Protein AF-A0A6S7ICN9-F1 (afdb_monomer_lite)

InterPro domains:
  IPR040676 Domain of unknown function DUF5641 [PF18701] (25-121)

Radius of gyration: 29.71 Å; chains: 1; bounding box: 72×64×60 Å

pLDDT: mean 73.59, std 19.0, range [36.88, 96.12]

Structure (mmCIF, N/CA/C/O backbone):
data_AF-A0A6S7ICN9-F1
#
_entry.id   AF-A0A6S7ICN9-F1
#
loop_
_atom_site.group_PDB
_atom_site.id
_atom_site.type_symbol
_atom_site.label_atom_id
_atom_site.label_alt_id
_atom_site.label_comp_id
_atom_site.label_asym_id
_atom_site.label_entity_id
_atom_site.label_seq_id
_atom_site.pdbx_PDB_ins_code
_atom_site.Cartn_x
_atom_site.Cartn_y
_atom_site.Cartn_z
_atom_site.occupancy
_atom_site.B_iso_or_equiv
_atom_site.auth_seq_id
_atom_site.auth_comp_id
_atom_site.auth_asym_id
_atom_site.auth_atom_id
_atom_site.pdbx_PDB_model_num
ATOM 1 N N . MET A 1 1 ? 22.795 -45.225 -35.317 1.00 40.47 1 MET A N 1
ATOM 2 C CA . MET A 1 1 ? 22.889 -44.185 -34.275 1.00 40.47 1 MET A CA 1
ATOM 3 C C . MET A 1 1 ? 24.315 -44.162 -33.769 1.00 40.47 1 MET A C 1
ATOM 5 O O . MET A 1 1 ? 24.751 -45.207 -33.303 1.00 40.47 1 MET A O 1
ATOM 9 N N . PRO A 1 2 ? 25.033 -43.039 -33.886 1.00 38.91 2 PRO A N 1
ATOM 10 C CA . PRO A 1 2 ? 26.180 -42.751 -33.045 1.00 38.91 2 PRO A CA 1
ATOM 11 C C . PRO A 1 2 ? 25.809 -41.697 -31.992 1.00 38.91 2 PRO A C 1
ATOM 13 O O . PRO A 1 2 ? 25.077 -40.744 -32.263 1.00 38.91 2 PRO A O 1
ATOM 16 N N . GLU A 1 3 ? 26.285 -41.950 -30.783 1.00 45.88 3 GLU A N 1
ATOM 17 C CA . GLU A 1 3 ? 26.115 -41.167 -29.565 1.00 45.88 3 GLU A CA 1
ATOM 18 C C . GLU A 1 3 ? 26.766 -39.782 -29.716 1.00 45.88 3 GLU A C 1
ATOM 20 O O . GLU A 1 3 ? 27.879 -39.668 -30.228 1.00 45.88 3 GLU A O 1
ATOM 25 N N . GLN A 1 4 ? 26.066 -38.725 -29.296 1.00 46.66 4 GLN A N 1
ATOM 26 C CA . GLN A 1 4 ? 26.652 -37.392 -29.170 1.00 46.66 4 GLN A CA 1
ATOM 27 C C . GLN A 1 4 ? 27.195 -37.225 -27.753 1.00 46.66 4 GLN A C 1
ATOM 29 O O . GLN A 1 4 ? 26.452 -37.252 -26.773 1.00 46.66 4 GLN A O 1
ATOM 34 N N . ASP A 1 5 ? 28.514 -37.093 -27.710 1.00 44.22 5 ASP A N 1
ATOM 35 C CA . ASP A 1 5 ? 29.377 -36.837 -26.567 1.00 44.22 5 ASP A CA 1
ATOM 36 C C . ASP A 1 5 ? 28.985 -35.511 -25.883 1.00 44.22 5 ASP A C 1
ATOM 38 O O . ASP A 1 5 ? 29.173 -34.423 -26.430 1.00 44.22 5 ASP A O 1
ATOM 42 N N . ILE A 1 6 ? 28.369 -35.599 -24.699 1.00 48.56 6 ILE A N 1
ATOM 43 C CA . ILE A 1 6 ? 28.010 -34.446 -23.861 1.00 48.56 6 ILE A CA 1
ATOM 44 C C . ILE A 1 6 ? 29.247 -34.091 -23.039 1.00 48.56 6 ILE A C 1
ATOM 46 O O . ILE A 1 6 ? 29.362 -34.446 -21.866 1.00 48.56 6 ILE A O 1
ATOM 50 N N . GLY A 1 7 ? 30.201 -33.410 -23.661 1.00 48.44 7 GLY A N 1
ATOM 51 C CA . GLY A 1 7 ? 31.421 -33.036 -22.963 1.00 48.44 7 GLY A CA 1
ATOM 52 C C . GLY A 1 7 ? 32.398 -32.255 -23.817 1.00 48.44 7 GLY A C 1
ATOM 53 O O . GLY A 1 7 ? 33.423 -32.818 -24.171 1.00 48.44 7 GLY A O 1
ATOM 54 N N . ASN A 1 8 ? 32.091 -30.984 -24.130 1.00 46.72 8 ASN A N 1
ATOM 55 C CA . ASN A 1 8 ? 33.085 -29.887 -24.215 1.00 46.72 8 ASN A CA 1
ATOM 56 C C . ASN A 1 8 ? 32.561 -28.501 -24.670 1.00 46.72 8 ASN A C 1
ATOM 58 O O . ASN A 1 8 ? 33.356 -27.665 -25.085 1.00 46.72 8 ASN A O 1
ATOM 62 N N . ASP A 1 9 ? 31.281 -28.157 -24.505 1.00 46.59 9 ASP A N 1
ATOM 63 C CA . ASP A 1 9 ? 30.784 -26.830 -24.941 1.00 46.59 9 ASP A CA 1
ATOM 64 C C . ASP A 1 9 ? 31.071 -25.660 -23.964 1.00 46.59 9 ASP A C 1
ATOM 66 O O . ASP A 1 9 ? 30.505 -24.578 -24.104 1.00 46.59 9 ASP A O 1
ATOM 70 N N . ILE A 1 10 ? 31.921 -25.837 -22.941 1.00 50.88 10 ILE A N 1
ATOM 71 C CA . ILE A 1 10 ? 32.161 -24.801 -21.905 1.00 50.88 10 ILE A CA 1
ATOM 72 C C . ILE A 1 10 ? 33.431 -23.966 -22.158 1.00 50.88 10 ILE A C 1
ATOM 74 O O . ILE A 1 10 ? 33.645 -22.953 -21.495 1.00 50.88 10 ILE A O 1
ATOM 78 N N . LEU A 1 11 ? 34.258 -24.304 -23.145 1.00 51.00 11 LEU A N 1
ATOM 79 C CA . LEU A 1 11 ? 35.453 -23.520 -23.469 1.00 51.00 11 LEU A CA 1
ATOM 80 C C . LEU A 1 11 ? 35.512 -23.248 -24.968 1.00 51.00 11 LEU A C 1
ATOM 82 O O . LEU A 1 11 ? 36.328 -23.830 -25.673 1.00 51.00 11 LEU A O 1
ATOM 86 N N . ASP A 1 12 ? 34.651 -22.347 -25.439 1.00 54.88 12 ASP A N 1
ATOM 87 C CA . ASP A 1 12 ? 34.887 -21.659 -26.704 1.00 54.88 12 ASP A CA 1
ATOM 88 C C . ASP A 1 12 ? 35.762 -20.415 -26.426 1.00 54.88 12 ASP A C 1
ATOM 90 O O . ASP A 1 12 ? 35.272 -19.430 -25.856 1.00 54.88 12 ASP A O 1
ATOM 94 N N . PRO A 1 13 ? 37.072 -20.445 -26.746 1.00 54.50 13 PRO A N 1
ATOM 95 C CA . PRO A 1 13 ? 37.981 -19.320 -26.535 1.00 54.50 13 PRO A CA 1
ATOM 96 C C . PRO A 1 13 ? 37.695 -18.130 -27.465 1.00 54.50 13 PRO A C 1
ATOM 98 O O . PRO A 1 13 ? 38.355 -17.098 -27.338 1.00 54.50 13 PRO A O 1
ATOM 101 N N . GLU A 1 14 ? 36.715 -18.239 -28.369 1.00 51.78 14 GLU A N 1
ATOM 102 C CA . GLU A 1 14 ? 36.346 -17.190 -29.318 1.00 51.78 14 GLU A CA 1
ATOM 103 C C . GLU A 1 14 ? 35.056 -16.435 -28.952 1.00 51.78 14 GLU A C 1
ATOM 105 O O . GLU A 1 14 ? 34.584 -15.615 -29.743 1.00 51.78 14 GLU A O 1
ATOM 110 N N . PHE A 1 15 ? 34.504 -16.622 -27.740 1.00 56.00 15 PHE A N 1
ATOM 111 C CA . PHE A 1 15 ? 33.355 -15.837 -27.260 1.00 56.00 15 PHE A CA 1
ATOM 112 C C . PHE A 1 15 ? 33.738 -14.374 -26.964 1.00 56.00 15 PHE A C 1
ATOM 114 O O . PHE A 1 15 ? 33.782 -13.898 -25.828 1.00 56.00 15 PHE A O 1
ATOM 121 N N . SER A 1 16 ? 34.013 -13.629 -28.029 1.00 57.94 16 SER A N 1
ATOM 122 C CA . SER A 1 16 ? 34.187 -12.188 -28.032 1.00 57.94 16 SER A CA 1
ATOM 123 C C . SER A 1 16 ? 32.807 -11.540 -28.057 1.00 57.94 16 SER A C 1
ATOM 125 O O . SER A 1 16 ? 32.179 -11.380 -29.106 1.00 57.94 16 SER A O 1
ATOM 127 N N . LEU A 1 17 ? 32.305 -11.165 -26.878 1.00 62.12 17 LEU A N 1
ATOM 128 C CA . LEU A 1 17 ? 31.152 -10.275 -26.764 1.00 62.12 17 LEU A CA 1
ATOM 129 C C . LEU A 1 17 ? 31.538 -8.898 -27.308 1.00 62.12 17 LEU A C 1
ATOM 131 O O . LEU A 1 17 ? 32.004 -8.025 -26.579 1.00 62.12 17 LEU A O 1
ATOM 135 N N . ASN A 1 18 ? 31.337 -8.700 -28.605 1.00 70.44 18 ASN A N 1
ATOM 136 C CA . ASN A 1 18 ? 31.523 -7.404 -29.227 1.00 70.44 18 ASN A CA 1
ATOM 137 C C . ASN A 1 18 ? 30.563 -6.392 -28.576 1.00 70.44 18 ASN A C 1
ATOM 139 O O . ASN A 1 18 ? 29.360 -6.641 -28.445 1.00 70.44 18 ASN A O 1
ATOM 143 N N . ASP A 1 19 ? 31.070 -5.222 -28.193 1.00 70.50 19 ASP A N 1
ATOM 144 C CA . ASP A 1 19 ? 30.307 -4.190 -27.471 1.00 70.50 19 ASP A CA 1
ATOM 145 C C . ASP A 1 19 ? 29.061 -3.724 -28.262 1.00 70.50 19 ASP A C 1
ATOM 147 O O . ASP A 1 19 ? 28.007 -3.360 -27.723 1.00 70.50 19 ASP A O 1
ATOM 151 N N . LYS A 1 20 ? 29.131 -3.844 -29.594 1.00 74.12 20 LYS A N 1
ATOM 152 C CA . LYS A 1 20 ? 28.010 -3.602 -30.512 1.00 74.12 20 LYS A CA 1
ATOM 153 C C . LYS A 1 20 ? 26.890 -4.636 -30.370 1.00 74.12 20 LYS A C 1
ATOM 155 O O . LYS A 1 20 ? 25.720 -4.258 -30.454 1.00 74.12 20 LYS A O 1
ATOM 160 N N . ASP A 1 21 ? 27.216 -5.901 -30.129 1.00 75.12 21 ASP A N 1
ATOM 161 C CA . ASP A 1 21 ? 26.239 -6.983 -29.984 1.00 75.12 21 ASP A CA 1
ATOM 162 C C . ASP A 1 21 ? 25.583 -6.960 -28.599 1.00 75.12 21 ASP A C 1
ATOM 164 O O . ASP A 1 21 ? 24.361 -7.107 -28.492 1.00 75.12 21 ASP A O 1
ATOM 168 N N . LEU A 1 22 ? 26.342 -6.606 -27.556 1.00 75.31 22 LEU A N 1
ATOM 169 C CA . LEU A 1 22 ? 25.795 -6.273 -26.235 1.00 75.31 22 LEU A CA 1
ATOM 170 C C . LEU A 1 22 ? 24.837 -5.077 -26.305 1.00 75.31 22 LEU A C 1
ATOM 172 O O . LEU A 1 22 ? 23.721 -5.126 -25.777 1.00 75.31 22 LEU A O 1
ATOM 176 N N . SER A 1 23 ? 25.227 -4.026 -27.029 1.00 82.88 23 SER A N 1
ATOM 177 C CA . SER A 1 23 ? 24.391 -2.845 -27.256 1.00 82.88 23 SER A CA 1
ATOM 178 C C . SER A 1 23 ? 23.114 -3.167 -28.039 1.00 82.88 23 SER A C 1
ATOM 180 O O . SER A 1 23 ? 22.042 -2.649 -27.712 1.00 82.88 23 SER A O 1
ATOM 182 N N . ARG A 1 24 ? 23.186 -4.039 -29.054 1.00 83.75 24 ARG A N 1
ATOM 183 C CA . ARG A 1 24 ? 22.018 -4.509 -29.820 1.00 83.75 24 ARG A CA 1
ATOM 184 C C . ARG A 1 24 ? 21.073 -5.339 -28.959 1.00 83.75 24 ARG A C 1
ATOM 186 O O . ARG A 1 24 ? 19.876 -5.053 -28.940 1.00 83.75 24 ARG A O 1
ATOM 193 N N . ARG A 1 25 ? 21.593 -6.309 -28.201 1.00 87.56 25 ARG A N 1
ATOM 194 C CA . ARG A 1 25 ? 20.791 -7.152 -27.301 1.00 87.56 25 ARG A CA 1
ATOM 195 C C . ARG A 1 25 ? 20.111 -6.326 -26.211 1.00 87.56 25 ARG A C 1
ATOM 197 O O . ARG A 1 25 ? 18.922 -6.516 -25.963 1.00 87.56 25 ARG A O 1
ATOM 204 N N . LYS A 1 26 ? 20.823 -5.362 -25.615 1.00 88.75 26 LYS A N 1
ATOM 205 C CA . LYS A 1 26 ? 20.259 -4.420 -24.638 1.00 88.75 26 LYS A CA 1
ATOM 206 C C . LYS A 1 26 ? 19.121 -3.600 -25.243 1.00 88.75 26 LYS A C 1
ATOM 208 O O . LYS A 1 26 ? 18.047 -3.553 -24.654 1.00 88.75 26 LYS A O 1
ATOM 213 N N . LYS A 1 27 ? 19.323 -3.010 -26.429 1.00 89.19 27 LYS A N 1
ATOM 214 C CA . LYS A 1 27 ? 18.273 -2.259 -27.144 1.00 89.19 27 LYS A CA 1
ATOM 215 C C . LYS A 1 27 ? 17.047 -3.128 -27.413 1.00 89.19 27 LYS A C 1
ATOM 217 O O . LYS A 1 27 ? 15.937 -2.704 -27.115 1.00 89.19 27 LYS A O 1
ATOM 222 N N . HIS A 1 28 ? 17.247 -4.348 -27.909 1.00 92.44 28 HIS A N 1
ATOM 223 C CA . HIS A 1 28 ? 16.157 -5.284 -28.177 1.00 92.44 28 HIS A CA 1
ATOM 224 C C . HIS A 1 28 ? 15.361 -5.625 -26.908 1.00 92.44 28 HIS A C 1
ATOM 226 O O . HIS A 1 28 ? 14.135 -5.531 -26.910 1.00 92.44 28 HIS A O 1
ATOM 232 N N . LEU A 1 29 ? 16.045 -5.938 -25.801 1.00 94.06 29 LEU A N 1
ATOM 233 C CA . LEU A 1 29 ? 15.391 -6.228 -24.525 1.00 94.06 29 LEU A CA 1
ATOM 234 C C . LEU A 1 29 ? 14.644 -5.007 -23.970 1.00 94.06 29 LEU A C 1
ATOM 236 O O . LEU A 1 29 ? 13.525 -5.148 -23.483 1.00 94.06 29 LEU A O 1
ATOM 240 N N . SER A 1 30 ? 15.220 -3.806 -24.079 1.00 91.62 30 SER A N 1
ATOM 241 C CA . SER A 1 30 ? 14.540 -2.565 -23.693 1.00 91.62 30 SER A CA 1
ATOM 242 C C . SER A 1 30 ? 13.271 -2.330 -24.514 1.00 91.62 30 SER A C 1
ATOM 244 O O . SER A 1 30 ? 12.243 -1.976 -23.943 1.00 91.62 30 SER A O 1
ATOM 246 N N . THR A 1 31 ? 13.302 -2.580 -25.825 1.00 93.69 31 THR A N 1
ATOM 247 C CA . THR A 1 31 ? 12.109 -2.491 -26.679 1.00 93.69 31 THR A CA 1
ATOM 248 C C . THR A 1 31 ? 11.048 -3.509 -26.269 1.00 93.69 31 THR A C 1
ATOM 250 O O . THR A 1 31 ? 9.889 -3.136 -26.112 1.00 93.69 31 THR A O 1
ATOM 253 N N . LEU A 1 32 ? 11.428 -4.769 -26.028 1.00 95.00 32 LEU A N 1
ATOM 254 C CA . LEU A 1 32 ? 10.494 -5.797 -25.558 1.00 95.00 32 LEU A CA 1
ATOM 255 C C . LEU A 1 32 ? 9.853 -5.421 -24.220 1.00 95.00 32 LEU A C 1
ATOM 257 O O . LEU A 1 32 ? 8.637 -5.539 -24.076 1.00 95.00 32 LEU A O 1
ATOM 261 N N . MET A 1 33 ? 10.643 -4.924 -23.264 1.00 94.56 33 MET A N 1
ATOM 262 C CA . MET A 1 33 ? 10.111 -4.457 -21.983 1.00 94.56 33 MET A CA 1
ATOM 263 C C . MET A 1 33 ? 9.170 -3.273 -22.165 1.00 94.56 33 MET A C 1
ATOM 265 O O . MET A 1 33 ? 8.098 -3.268 -21.572 1.00 94.56 33 MET A O 1
ATOM 269 N N . ASN A 1 34 ? 9.513 -2.304 -23.014 1.00 92.62 34 ASN A N 1
ATOM 270 C CA . ASN A 1 34 ? 8.622 -1.184 -23.304 1.00 92.62 34 ASN A CA 1
ATOM 271 C C . ASN A 1 34 ? 7.293 -1.668 -23.892 1.00 92.62 34 ASN A C 1
ATOM 273 O O . ASN A 1 34 ? 6.243 -1.260 -23.413 1.00 92.62 34 ASN A O 1
ATOM 277 N N . HIS A 1 35 ? 7.323 -2.586 -24.861 1.00 93.62 35 HIS A N 1
ATOM 278 C CA . HIS A 1 35 ? 6.109 -3.156 -25.451 1.00 93.62 35 HIS A CA 1
ATOM 279 C C . HIS A 1 35 ? 5.269 -3.903 -24.413 1.00 93.62 35 HIS A C 1
ATOM 281 O O . HIS A 1 35 ? 4.049 -3.743 -24.384 1.00 93.62 35 HIS A O 1
ATOM 287 N N . PHE A 1 36 ? 5.913 -4.699 -23.556 1.00 91.00 36 PHE A N 1
ATOM 288 C CA . PHE A 1 36 ? 5.244 -5.380 -22.454 1.00 91.00 36 PHE A CA 1
ATOM 289 C C . PHE A 1 36 ? 4.570 -4.378 -21.515 1.00 91.00 36 PHE A C 1
ATOM 291 O O . PHE A 1 36 ? 3.377 -4.499 -21.267 1.00 91.00 36 PHE A O 1
ATOM 298 N N . TRP A 1 37 ? 5.293 -3.358 -21.048 1.00 88.50 37 TRP A N 1
ATOM 299 C CA . TRP A 1 37 ? 4.752 -2.349 -20.138 1.00 88.50 37 TRP A CA 1
ATOM 300 C C . TRP A 1 37 ? 3.634 -1.524 -20.767 1.00 88.50 37 TRP A C 1
ATOM 302 O O . TRP A 1 37 ? 2.675 -1.197 -20.074 1.00 88.50 37 TRP A O 1
ATOM 312 N N . THR A 1 38 ? 3.724 -1.209 -22.061 1.00 88.25 38 THR A N 1
ATOM 313 C CA . THR A 1 38 ? 2.648 -0.537 -22.794 1.00 88.25 38 THR A CA 1
ATOM 314 C C . THR A 1 38 ? 1.394 -1.402 -22.825 1.00 88.25 38 THR A C 1
ATOM 316 O O . THR A 1 38 ? 0.356 -0.948 -22.355 1.00 88.25 38 THR A O 1
ATOM 319 N N . ARG A 1 39 ? 1.491 -2.661 -23.279 1.00 88.56 39 ARG A N 1
ATOM 320 C CA . ARG A 1 39 ? 0.331 -3.567 -23.318 1.00 88.56 39 ARG A CA 1
ATOM 321 C C . ARG A 1 39 ? -0.234 -3.837 -21.934 1.00 88.56 39 ARG A C 1
ATOM 323 O O . ARG A 1 39 ? -1.429 -3.689 -21.733 1.00 88.56 39 ARG A O 1
ATOM 330 N N . TRP A 1 40 ? 0.623 -4.160 -20.967 1.00 86.56 40 TRP A N 1
ATOM 331 C CA . TRP A 1 40 ? 0.203 -4.386 -19.589 1.00 86.56 40 TRP A CA 1
ATOM 332 C C . TRP A 1 40 ? -0.536 -3.166 -19.043 1.00 86.56 40 TRP A C 1
ATOM 334 O O . TRP A 1 40 ? -1.635 -3.303 -18.530 1.00 86.56 40 TRP A O 1
ATOM 344 N N . ARG A 1 41 ? 0.006 -1.956 -19.205 1.00 85.12 41 ARG A N 1
ATOM 345 C CA . ARG A 1 41 ? -0.662 -0.735 -18.741 1.00 85.12 41 ARG A CA 1
ATOM 346 C C . ARG A 1 41 ? -2.017 -0.540 -19.421 1.00 85.12 41 ARG A C 1
ATOM 348 O O . ARG A 1 41 ? -2.975 -0.183 -18.743 1.00 85.12 41 ARG A O 1
ATOM 355 N N . ASP A 1 42 ? -2.088 -0.730 -20.730 1.00 82.75 42 ASP A N 1
ATOM 356 C CA . ASP A 1 42 ? -3.284 -0.405 -21.504 1.00 82.75 42 ASP A CA 1
ATOM 357 C C . ASP A 1 42 ? -4.391 -1.456 -21.306 1.00 82.75 42 ASP A C 1
ATOM 359 O O . ASP A 1 42 ? -5.563 -1.100 -21.220 1.00 82.75 42 ASP A O 1
ATOM 363 N N . GLU A 1 43 ? -4.035 -2.730 -21.145 1.00 85.44 43 GLU A N 1
ATOM 364 C CA . GLU A 1 43 ? -4.991 -3.828 -20.963 1.00 85.44 43 GLU A CA 1
ATOM 365 C C . GLU A 1 43 ? -5.329 -4.048 -19.482 1.00 85.44 43 GLU A C 1
ATOM 367 O O . GLU A 1 43 ? -6.497 -3.975 -19.095 1.00 85.44 43 GLU A O 1
ATOM 372 N N . TYR A 1 44 ? -4.323 -4.221 -18.618 1.00 78.88 44 TYR A N 1
ATOM 373 C CA . TYR A 1 44 ? -4.538 -4.550 -17.205 1.00 78.88 44 TYR A CA 1
ATOM 374 C C . TYR A 1 44 ? -5.206 -3.409 -16.440 1.00 78.88 44 TYR A C 1
ATOM 376 O O . TYR A 1 44 ? -6.068 -3.660 -15.605 1.00 78.88 44 TYR A O 1
ATOM 384 N N . LEU A 1 45 ? -4.870 -2.138 -16.705 1.00 75.31 45 LEU A N 1
ATOM 385 C CA . LEU A 1 45 ? -5.544 -1.034 -16.005 1.00 75.31 45 LEU A CA 1
ATOM 386 C C . LEU A 1 45 ? -7.007 -0.890 -16.432 1.00 75.31 45 LEU A C 1
ATOM 388 O O . LEU A 1 45 ? -7.841 -0.484 -15.617 1.00 75.31 45 LEU A O 1
ATOM 392 N N . MET A 1 46 ? -7.327 -1.206 -17.691 1.00 74.06 46 MET A N 1
ATOM 393 C CA . MET A 1 46 ? -8.711 -1.221 -18.165 1.00 74.06 46 MET A CA 1
ATOM 394 C C . MET A 1 46 ? -9.482 -2.377 -17.538 1.00 74.06 46 MET A C 1
ATOM 396 O O . MET A 1 46 ? -10.585 -2.167 -17.034 1.00 74.06 46 MET A O 1
ATOM 400 N N . GLU A 1 47 ? -8.883 -3.563 -17.481 1.00 74.38 47 GLU A N 1
ATOM 401 C CA . GLU A 1 47 ? -9.466 -4.725 -16.820 1.00 74.38 47 GLU A CA 1
ATOM 402 C C . GLU A 1 47 ? -9.639 -4.504 -15.313 1.00 74.38 47 GLU A C 1
ATOM 404 O O . GLU A 1 47 ? -10.726 -4.730 -14.794 1.00 74.38 47 GLU A O 1
ATOM 409 N N . LEU A 1 48 ? -8.645 -3.942 -14.623 1.00 71.31 48 LEU A N 1
ATOM 410 C CA . LEU A 1 48 ? -8.713 -3.582 -13.205 1.00 71.31 48 LEU A CA 1
ATOM 411 C C . LEU A 1 48 ? -9.836 -2.570 -12.946 1.00 71.31 48 LEU A C 1
ATOM 413 O O . LEU A 1 48 ? -10.658 -2.739 -12.043 1.00 71.31 48 LEU A O 1
ATOM 417 N N . ARG A 1 49 ? -9.935 -1.523 -13.776 1.00 65.69 49 ARG A N 1
ATOM 418 C CA . ARG A 1 49 ? -11.042 -0.558 -13.709 1.00 65.69 49 ARG A CA 1
ATOM 419 C C . ARG A 1 49 ? -12.392 -1.248 -13.912 1.00 65.69 49 ARG A C 1
ATOM 421 O O . ARG A 1 49 ? -13.351 -0.886 -13.230 1.00 65.69 49 ARG A O 1
ATOM 428 N N . ASN A 1 50 ? -12.477 -2.201 -14.834 1.00 64.88 50 ASN A N 1
ATOM 429 C CA . ASN A 1 50 ? -13.697 -2.952 -15.109 1.00 64.88 50 ASN A CA 1
ATOM 430 C C . ASN A 1 50 ? -14.027 -3.942 -13.982 1.00 64.88 50 ASN A C 1
ATOM 432 O O . ASN A 1 50 ? -15.182 -4.004 -13.586 1.00 64.88 50 ASN A O 1
ATOM 436 N N . SER A 1 51 ? -13.044 -4.613 -13.379 1.00 64.75 51 SER A N 1
ATOM 437 C CA . SER A 1 51 ? -13.178 -5.458 -12.179 1.00 64.75 51 SER A CA 1
ATOM 438 C C . SER A 1 51 ? -13.738 -4.657 -10.999 1.00 64.75 51 SER A C 1
ATOM 440 O O . SER A 1 51 ? -14.722 -5.055 -10.367 1.00 64.75 51 SER A O 1
ATOM 442 N N . HIS A 1 52 ? -13.196 -3.457 -10.766 1.00 60.75 52 HIS A N 1
ATOM 443 C CA . HIS A 1 52 ? -13.688 -2.532 -9.743 1.00 60.75 52 HIS A CA 1
ATOM 444 C C . HIS A 1 52 ? -15.071 -1.932 -10.055 1.00 60.75 52 HIS A C 1
ATOM 446 O O . HIS A 1 52 ? -15.746 -1.463 -9.139 1.00 60.75 52 HIS A O 1
ATOM 452 N N . ARG A 1 53 ? -15.508 -1.917 -11.324 1.00 57.41 53 ARG A N 1
ATOM 453 C CA . ARG A 1 53 ? -16.822 -1.393 -11.748 1.00 57.41 53 ARG A CA 1
ATOM 454 C C . ARG A 1 53 ? -17.903 -2.472 -11.870 1.00 57.41 53 ARG A C 1
ATOM 456 O O . ARG A 1 53 ? -19.048 -2.201 -11.538 1.00 57.41 53 ARG A O 1
ATOM 463 N N . GLY A 1 54 ? -17.554 -3.687 -12.282 1.00 49.12 54 GLY A N 1
ATOM 464 C CA . GLY A 1 54 ? -18.476 -4.787 -12.593 1.00 49.12 54 GLY A CA 1
ATOM 465 C C . GLY A 1 54 ? -19.120 -5.464 -11.380 1.00 49.12 54 GLY A C 1
ATOM 466 O O . GLY A 1 54 ? -19.965 -6.335 -11.543 1.00 49.12 54 GLY A O 1
ATOM 467 N N . LYS A 1 55 ? -18.757 -5.063 -10.156 1.00 49.97 55 LYS A N 1
ATOM 468 C CA . LYS A 1 55 ? -19.383 -5.516 -8.897 1.00 49.97 55 LYS A CA 1
ATOM 469 C C . LYS A 1 55 ? -20.205 -4.411 -8.215 1.00 49.97 55 LYS A C 1
ATOM 471 O O . LYS A 1 55 ? -20.560 -4.542 -7.040 1.00 49.97 55 LYS A O 1
ATOM 476 N N . ASN A 1 56 ? -20.494 -3.323 -8.930 1.00 45.84 56 ASN A N 1
ATOM 477 C CA . ASN A 1 56 ? -21.200 -2.156 -8.406 1.00 45.84 56 ASN A CA 1
ATOM 478 C C . ASN A 1 56 ? -22.684 -2.186 -8.750 1.00 45.84 56 ASN A C 1
ATOM 480 O O . ASN A 1 56 ? -23.161 -1.301 -9.450 1.00 45.84 56 ASN A O 1
ATOM 484 N N . ASP A 1 57 ? -23.406 -3.160 -8.201 1.00 45.53 57 ASP A N 1
ATOM 485 C CA . ASP A 1 57 ? -24.843 -2.946 -8.009 1.00 45.53 57 ASP A CA 1
ATOM 486 C C . ASP A 1 57 ? -25.360 -3.311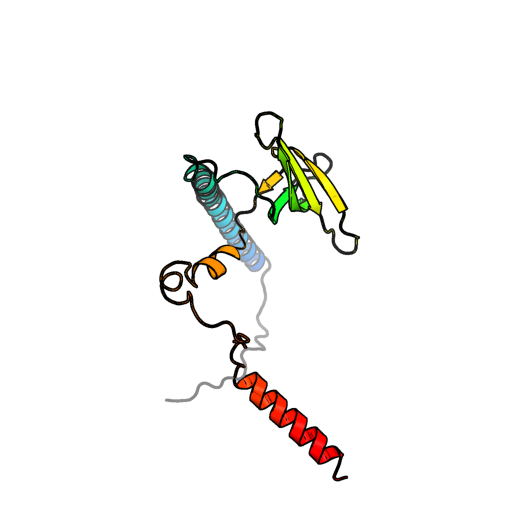 -6.614 1.00 45.53 57 ASP A C 1
ATOM 488 O O . ASP A 1 57 ? -26.528 -3.121 -6.347 1.00 45.53 57 ASP A O 1
ATOM 492 N N . ASN A 1 58 ? -24.517 -3.780 -5.676 1.00 40.56 58 ASN A N 1
ATOM 493 C CA . ASN A 1 58 ? -24.973 -4.126 -4.314 1.00 40.56 58 ASN A CA 1
ATOM 494 C C . ASN A 1 58 ? -23.861 -4.052 -3.235 1.00 40.56 58 ASN A C 1
ATOM 496 O O . ASN A 1 58 ? -23.641 -4.997 -2.478 1.00 40.56 58 ASN A O 1
ATOM 500 N N . GLY A 1 59 ? -23.096 -2.9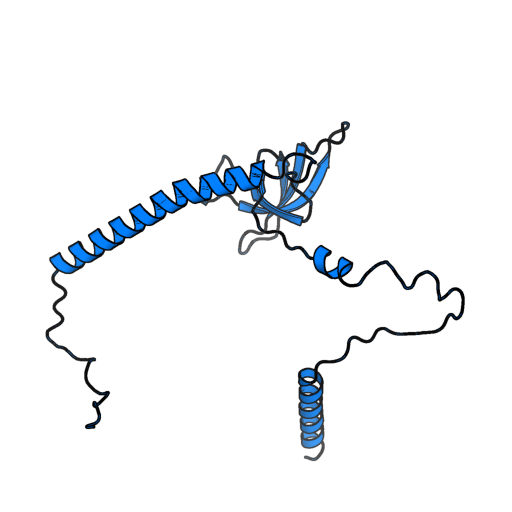53 -3.165 1.00 46.03 59 GLY A N 1
ATOM 501 C CA . GLY A 1 59 ? -22.279 -2.632 -1.974 1.00 46.03 59 GLY A CA 1
ATOM 502 C C . GLY A 1 59 ? -21.020 -3.483 -1.699 1.00 46.03 59 GLY A C 1
ATOM 503 O O . GLY A 1 59 ? -20.476 -3.428 -0.595 1.00 46.03 59 GLY A O 1
ATOM 504 N N . LYS A 1 60 ? -20.511 -4.264 -2.666 1.00 46.59 60 LYS A N 1
ATOM 505 C CA . LYS A 1 60 ? -19.375 -5.203 -2.464 1.00 46.59 60 LYS A CA 1
ATOM 506 C C . LYS A 1 60 ? -17.976 -4.677 -2.849 1.00 46.59 60 LYS A C 1
ATOM 508 O O . LYS A 1 60 ? -17.004 -5.428 -2.724 1.00 46.59 60 LYS A O 1
ATOM 513 N N . GLY A 1 61 ? -17.863 -3.409 -3.255 1.00 54.41 61 GLY A N 1
ATOM 514 C CA . GLY A 1 61 ? -16.592 -2.688 -3.468 1.00 54.41 61 GLY A CA 1
ATOM 515 C C . GLY A 1 61 ? -16.050 -1.966 -2.223 1.00 54.41 61 GLY A C 1
ATOM 516 O O . GLY A 1 61 ? -15.032 -1.283 -2.292 1.00 54.41 61 GLY A O 1
ATOM 517 N N . THR A 1 62 ? -16.738 -2.097 -1.089 1.00 70.69 62 THR A N 1
ATOM 518 C CA . THR A 1 62 ? -16.391 -1.459 0.185 1.00 70.69 62 THR A CA 1
ATOM 519 C C . THR A 1 62 ? -15.240 -2.203 0.855 1.00 70.69 62 THR A C 1
ATOM 521 O O . THR A 1 62 ? -15.305 -3.424 0.992 1.00 70.69 62 THR A O 1
ATOM 524 N N . ILE A 1 63 ? -14.212 -1.465 1.287 1.00 81.75 63 ILE A N 1
ATOM 525 C CA . ILE A 1 63 ? -13.128 -1.976 2.140 1.00 81.75 63 ILE A CA 1
ATOM 526 C C . ILE A 1 63 ? -13.727 -2.721 3.332 1.00 81.75 63 ILE A C 1
ATOM 528 O O . ILE A 1 63 ? -14.604 -2.185 4.009 1.00 81.75 63 ILE A O 1
ATOM 532 N N . ARG A 1 64 ? -13.233 -3.926 3.612 1.00 85.94 64 ARG A N 1
ATOM 533 C CA . ARG A 1 64 ? -13.650 -4.754 4.747 1.00 85.94 64 ARG A CA 1
ATOM 534 C C . ARG A 1 64 ? -12.550 -4.843 5.795 1.00 85.94 64 ARG A C 1
ATOM 536 O O . ARG A 1 64 ? -11.371 -4.637 5.513 1.00 85.94 64 ARG A O 1
ATOM 543 N N . ALA A 1 65 ? -12.938 -5.167 7.025 1.00 88.75 65 ALA A N 1
ATOM 544 C CA . ALA A 1 65 ? -11.967 -5.616 8.012 1.00 88.75 65 ALA A CA 1
ATOM 545 C C . ALA A 1 65 ? -11.302 -6.904 7.504 1.00 88.75 65 ALA A C 1
ATOM 547 O O . ALA A 1 65 ? -11.974 -7.789 6.989 1.00 88.75 65 ALA A O 1
ATOM 548 N N . GLY A 1 66 ? -9.983 -6.989 7.625 1.00 89.25 66 GLY A N 1
ATOM 549 C CA . GLY A 1 66 ? -9.189 -8.086 7.084 1.00 89.25 66 GLY A CA 1
ATOM 550 C C . GLY A 1 66 ? -8.497 -7.772 5.758 1.00 89.25 66 GLY A C 1
ATOM 551 O O . GLY A 1 66 ? -7.436 -8.349 5.517 1.00 89.25 66 GLY A O 1
ATOM 552 N N . ASP A 1 67 ? -9.025 -6.833 4.966 1.00 88.38 67 ASP A N 1
ATOM 553 C CA . ASP A 1 67 ? -8.482 -6.509 3.645 1.00 88.38 67 ASP A CA 1
ATOM 554 C C . ASP A 1 67 ? -7.062 -5.942 3.734 1.00 88.38 67 ASP A C 1
ATOM 556 O O . ASP A 1 67 ? -6.707 -5.183 4.647 1.00 88.38 67 ASP A O 1
ATOM 560 N N . ILE A 1 68 ? -6.250 -6.294 2.739 1.00 91.38 68 ILE A N 1
ATOM 561 C CA . ILE A 1 68 ? -4.927 -5.716 2.543 1.00 91.38 68 ILE A CA 1
ATOM 562 C C . ILE A 1 68 ? -5.057 -4.474 1.663 1.00 91.38 68 ILE A C 1
ATOM 564 O O . ILE A 1 68 ? -5.606 -4.520 0.562 1.00 91.38 68 ILE A O 1
ATOM 568 N N . VAL A 1 69 ? -4.533 -3.357 2.158 1.00 91.56 69 VAL A N 1
ATOM 569 C CA . VAL A 1 69 ? -4.635 -2.042 1.525 1.00 91.56 69 VAL A CA 1
ATOM 570 C C . VAL A 1 69 ? -3.265 -1.385 1.413 1.00 91.56 69 VAL A C 1
ATOM 572 O O . VAL A 1 69 ? -2.424 -1.497 2.307 1.00 91.56 69 VAL A O 1
ATOM 575 N N . VAL A 1 70 ? -3.049 -0.640 0.334 1.00 93.69 70 VAL A N 1
ATOM 576 C CA . VAL A 1 70 ? -1.960 0.334 0.237 1.00 93.69 70 VAL A CA 1
ATOM 577 C C . VAL A 1 70 ? -2.431 1.638 0.872 1.00 93.69 70 VAL A C 1
ATOM 579 O O . VAL A 1 70 ? -3.486 2.171 0.524 1.00 93.69 70 VAL A O 1
ATOM 582 N N . VAL A 1 71 ? -1.654 2.146 1.823 1.00 93.50 71 VAL A N 1
ATOM 583 C CA . VAL A 1 71 ? -1.954 3.365 2.573 1.00 93.50 71 VAL A CA 1
ATOM 584 C C . VAL A 1 71 ? -1.297 4.553 1.887 1.00 93.50 71 VAL A C 1
ATOM 586 O O . VAL A 1 71 ? -0.069 4.646 1.848 1.00 93.50 71 VAL A O 1
ATOM 589 N N . HIS A 1 72 ? -2.119 5.475 1.388 1.00 91.62 72 HIS A N 1
ATOM 590 C CA . HIS A 1 72 ? -1.652 6.734 0.822 1.00 91.62 72 HIS A CA 1
ATOM 591 C C . HIS A 1 72 ? -0.899 7.549 1.877 1.00 91.62 72 HIS A C 1
ATOM 593 O O . HIS A 1 72 ? -1.417 7.816 2.967 1.00 91.62 72 HIS A O 1
ATOM 599 N N . ASP A 1 73 ? 0.305 7.985 1.524 1.00 91.12 73 ASP A N 1
ATOM 600 C CA . ASP A 1 73 ? 1.124 8.877 2.335 1.00 91.12 73 ASP A CA 1
ATOM 601 C C . ASP A 1 73 ? 1.592 10.046 1.465 1.00 91.12 73 ASP A C 1
ATOM 603 O O . ASP A 1 73 ? 2.321 9.848 0.496 1.00 91.12 73 ASP A O 1
ATOM 607 N N . GLU A 1 74 ? 1.141 11.260 1.781 1.00 90.56 74 GLU A N 1
ATOM 608 C CA . GLU A 1 74 ? 1.505 12.478 1.037 1.00 90.56 74 GLU A CA 1
ATOM 609 C C . GLU A 1 74 ? 2.981 12.842 1.215 1.00 90.56 74 GLU A C 1
ATOM 611 O O . GLU A 1 74 ? 3.564 13.492 0.352 1.00 90.56 74 GLU A O 1
ATOM 616 N N . SER A 1 75 ? 3.605 12.386 2.305 1.00 91.50 75 SER A N 1
ATOM 617 C CA . SER A 1 75 ? 5.011 12.673 2.598 1.00 91.50 75 SER A CA 1
ATOM 618 C C . SER A 1 75 ? 5.994 11.818 1.794 1.00 91.50 75 SER A C 1
ATOM 620 O O . SER A 1 75 ? 7.202 12.040 1.867 1.00 91.50 75 SER A O 1
ATOM 622 N N . GLN A 1 76 ? 5.504 10.820 1.050 1.00 89.38 76 GLN A N 1
ATOM 623 C CA . GLN A 1 76 ? 6.341 9.844 0.359 1.00 89.38 76 GLN A CA 1
ATOM 624 C C . GLN A 1 76 ? 5.890 9.635 -1.089 1.00 89.38 76 GLN A C 1
ATOM 626 O O . GLN A 1 76 ? 4.694 9.688 -1.390 1.00 89.38 76 GLN A O 1
ATOM 631 N N . PRO A 1 77 ? 6.828 9.335 -2.005 1.00 93.12 77 PRO A N 1
ATOM 632 C CA . PRO A 1 77 ? 6.469 8.956 -3.362 1.00 93.12 77 PRO A CA 1
ATOM 633 C C . PRO A 1 77 ? 5.610 7.685 -3.351 1.00 93.12 77 PRO A C 1
ATOM 635 O O . PRO A 1 77 ? 5.751 6.828 -2.477 1.00 93.12 77 PRO A O 1
ATOM 638 N N . ARG A 1 78 ? 4.754 7.529 -4.370 1.00 89.31 78 ARG A N 1
ATOM 639 C CA . ARG A 1 78 ? 3.782 6.421 -4.465 1.00 89.31 78 ARG A CA 1
ATOM 640 C C . ARG A 1 78 ? 4.405 5.034 -4.300 1.00 89.31 78 ARG A C 1
ATOM 642 O O . ARG A 1 78 ? 3.804 4.163 -3.684 1.00 89.31 78 ARG A O 1
ATOM 649 N N . ALA A 1 79 ? 5.618 4.842 -4.820 1.00 89.38 79 ALA A N 1
ATOM 650 C CA . ALA A 1 79 ? 6.354 3.580 -4.727 1.00 89.38 79 ALA A CA 1
ATOM 651 C C . ALA A 1 79 ? 6.733 3.190 -3.285 1.00 89.38 79 ALA A C 1
ATOM 653 O O . ALA A 1 79 ? 7.009 2.026 -3.015 1.00 89.38 79 ALA A O 1
ATOM 654 N N . CYS A 1 80 ? 6.745 4.153 -2.362 1.00 90.19 80 CYS A N 1
ATOM 655 C CA . CYS A 1 80 ? 7.080 3.951 -0.954 1.00 90.19 80 CYS A CA 1
ATOM 656 C C . CYS A 1 80 ? 5.842 3.893 -0.049 1.00 90.19 80 CYS A C 1
ATOM 658 O O . CYS A 1 80 ? 5.978 3.790 1.171 1.00 90.19 80 CYS A O 1
ATOM 660 N N . TRP A 1 81 ? 4.632 3.947 -0.615 1.00 93.94 81 TRP A N 1
ATOM 661 C CA . TRP A 1 81 ? 3.415 3.808 0.174 1.00 93.94 81 TRP A CA 1
ATOM 662 C C . TRP A 1 81 ? 3.378 2.473 0.910 1.00 93.94 81 TRP A C 1
ATOM 664 O O . TRP A 1 81 ? 3.777 1.422 0.408 1.00 93.94 81 TRP A O 1
ATOM 674 N N . ARG A 1 82 ? 2.914 2.536 2.155 1.00 92.56 82 ARG A N 1
ATOM 675 C CA . ARG A 1 82 ? 3.001 1.416 3.088 1.00 92.56 82 ARG A CA 1
ATOM 676 C C . ARG A 1 82 ? 1.832 0.469 2.878 1.00 92.56 82 ARG A C 1
ATOM 678 O O . ARG A 1 82 ? 0.693 0.907 2.750 1.00 92.56 82 ARG A O 1
ATOM 685 N N . LEU A 1 83 ? 2.109 -0.829 2.916 1.00 93.50 83 LEU A N 1
ATOM 686 C CA . LEU A 1 83 ? 1.072 -1.850 2.963 1.00 93.50 83 LEU A CA 1
ATOM 687 C C . LEU A 1 83 ? 0.524 -1.977 4.387 1.00 93.50 83 LEU A C 1
ATOM 689 O O . LEU A 1 83 ? 1.282 -1.932 5.360 1.00 93.50 83 LEU A O 1
ATOM 693 N N . GLY A 1 84 ? -0.782 -2.170 4.514 1.00 93.75 84 GLY A N 1
ATOM 694 C CA . GLY A 1 84 ? -1.430 -2.391 5.795 1.00 93.75 84 GLY A CA 1
ATOM 695 C C . GLY A 1 84 ? -2.602 -3.354 5.697 1.00 93.75 84 GLY A C 1
ATOM 696 O O . GLY A 1 84 ? -3.147 -3.590 4.624 1.00 93.75 84 GLY A O 1
ATOM 697 N N . LYS A 1 85 ? -2.985 -3.911 6.844 1.00 94.00 85 LYS A N 1
ATOM 698 C CA . LYS A 1 85 ? -4.194 -4.716 7.007 1.00 94.00 85 LYS A CA 1
ATOM 699 C C . LYS A 1 85 ? -5.245 -3.884 7.722 1.00 94.00 85 LYS A C 1
ATOM 701 O O . LYS A 1 85 ? -4.960 -3.300 8.769 1.00 94.00 85 LYS A O 1
ATOM 706 N N . VAL A 1 86 ? -6.453 -3.837 7.183 1.00 93.38 86 VAL A N 1
ATOM 707 C CA . VAL A 1 86 ? -7.579 -3.170 7.836 1.00 93.38 86 VAL A CA 1
ATOM 708 C C . VAL A 1 86 ? -7.985 -3.986 9.058 1.00 93.38 86 VAL A C 1
ATOM 710 O O . VAL A 1 86 ? -8.334 -5.156 8.939 1.00 93.38 86 VAL A O 1
ATOM 713 N N . GLU A 1 87 ? -7.929 -3.392 10.244 1.00 93.88 87 GLU A N 1
ATOM 714 C CA . GLU A 1 87 ? -8.376 -4.046 11.478 1.00 93.88 87 GLU A CA 1
ATOM 715 C C . GLU A 1 87 ? -9.848 -3.774 11.752 1.00 93.88 87 GLU A C 1
ATOM 717 O O . GLU A 1 87 ? -10.588 -4.677 12.128 1.00 93.88 87 GLU A O 1
ATOM 722 N N . ARG A 1 88 ? -10.279 -2.524 11.564 1.00 93.50 88 ARG A N 1
ATOM 723 C CA . ARG A 1 88 ? -11.656 -2.110 11.835 1.00 93.50 88 ARG A CA 1
ATOM 724 C C . ARG A 1 88 ? -12.059 -0.936 10.955 1.00 93.50 88 ARG A C 1
ATOM 726 O O . ARG A 1 88 ? -11.236 -0.082 10.630 1.00 93.50 88 ARG A O 1
ATOM 733 N N . LEU A 1 89 ? -13.340 -0.876 10.617 1.00 93.06 89 LEU A N 1
ATOM 734 C CA . LEU A 1 89 ? -13.954 0.231 9.893 1.00 93.06 89 LEU A CA 1
ATOM 735 C C . LEU A 1 89 ? -14.536 1.269 10.860 1.00 93.06 89 LEU A C 1
ATOM 737 O O . LEU A 1 89 ? -14.900 0.955 11.991 1.00 93.06 89 LEU A O 1
ATOM 741 N N . ILE A 1 90 ? -14.586 2.521 10.419 1.00 91.75 90 ILE A N 1
ATOM 742 C CA . ILE A 1 90 ? -15.177 3.638 11.154 1.00 91.75 90 ILE A CA 1
ATOM 743 C C . ILE A 1 90 ? -16.361 4.145 10.337 1.00 91.75 90 ILE A C 1
ATOM 745 O O . ILE A 1 90 ? -16.191 4.813 9.308 1.00 91.75 90 ILE A O 1
ATOM 749 N N . ASN A 1 91 ? -17.550 3.798 10.812 1.00 89.75 91 ASN A N 1
ATOM 750 C CA . ASN A 1 91 ? -18.826 4.217 10.254 1.00 89.75 91 ASN A CA 1
ATOM 751 C C . ASN A 1 91 ? -19.225 5.588 10.813 1.00 89.75 91 ASN A C 1
ATOM 753 O O . ASN A 1 91 ? -18.918 5.913 11.961 1.00 89.75 91 ASN A O 1
ATOM 757 N N . GLY A 1 92 ? -19.874 6.398 9.979 1.00 85.94 92 GLY A N 1
ATOM 758 C CA . GLY A 1 92 ? -20.618 7.566 10.436 1.00 85.94 92 GLY A CA 1
ATOM 759 C C . GLY A 1 92 ? -21.972 7.170 11.021 1.00 85.94 92 GLY A C 1
ATOM 760 O O . GLY A 1 92 ? -22.367 6.006 10.978 1.00 85.94 92 GLY A O 1
ATOM 761 N N . GLU A 1 93 ? -22.688 8.159 11.540 1.00 87.06 93 GLU A N 1
ATOM 762 C CA . GLU A 1 93 ? -24.034 8.000 12.109 1.00 87.06 93 GLU A CA 1
ATOM 763 C C . GLU A 1 93 ? -25.072 7.531 11.075 1.00 87.06 93 GLU A C 1
ATOM 765 O O . GLU A 1 93 ? -26.001 6.801 11.393 1.00 87.06 93 GLU A O 1
ATOM 770 N N . ASP A 1 94 ? -24.844 7.856 9.806 1.00 85.62 94 ASP A N 1
ATOM 771 C CA . ASP A 1 94 ? -25.610 7.400 8.643 1.00 85.62 94 ASP A CA 1
ATOM 772 C C . ASP A 1 94 ? -25.246 5.973 8.177 1.00 85.62 94 ASP A C 1
ATOM 774 O O . ASP A 1 94 ? -25.666 5.544 7.105 1.00 85.62 94 ASP A O 1
ATOM 778 N N . GLY A 1 95 ? -24.404 5.251 8.925 1.00 81.31 95 GLY A N 1
ATOM 779 C CA . GLY A 1 95 ? -23.946 3.898 8.594 1.00 81.31 95 GLY A CA 1
ATOM 780 C C . GLY A 1 95 ? -22.831 3.829 7.543 1.00 81.31 95 GLY A C 1
ATOM 781 O O . GLY A 1 95 ? -22.218 2.771 7.368 1.00 81.31 95 GLY A O 1
ATOM 782 N N . ASN A 1 96 ? -22.483 4.942 6.889 1.00 83.88 96 ASN A N 1
ATOM 783 C CA . ASN A 1 96 ? -21.497 4.958 5.809 1.00 83.88 96 ASN A CA 1
ATOM 784 C C . A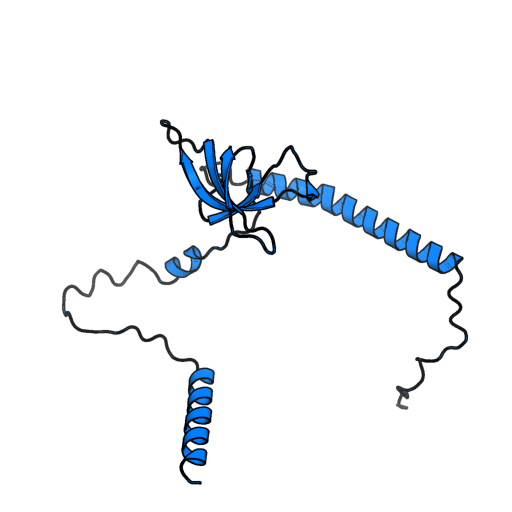SN A 1 96 ? -20.056 4.902 6.337 1.00 83.88 96 ASN A C 1
ATOM 786 O O . ASN A 1 96 ? -19.664 5.661 7.230 1.00 83.88 96 ASN A O 1
ATOM 790 N N . VAL A 1 97 ? -19.225 4.041 5.743 1.00 86.56 97 VAL A N 1
ATOM 791 C CA . VAL A 1 97 ? -17.809 3.897 6.117 1.00 86.56 97 VAL A CA 1
ATOM 792 C C . VAL A 1 97 ? -16.999 5.079 5.577 1.00 86.56 97 VAL A C 1
ATOM 794 O O . VAL A 1 97 ? -16.821 5.220 4.369 1.00 86.56 97 VAL A O 1
ATOM 797 N N . ARG A 1 98 ? -16.459 5.920 6.467 1.00 89.00 98 ARG A N 1
ATOM 798 C CA . ARG A 1 98 ? -15.629 7.086 6.087 1.00 89.00 98 ARG A CA 1
ATOM 799 C C . ARG A 1 98 ? -14.160 6.936 6.450 1.00 89.00 98 ARG A C 1
ATOM 801 O O . ARG A 1 98 ? -13.298 7.561 5.828 1.00 89.00 98 ARG A O 1
ATOM 808 N N . GLY A 1 99 ? -13.858 6.103 7.440 1.00 92.12 99 GLY A N 1
ATOM 809 C CA . GLY A 1 99 ? -12.493 5.831 7.866 1.00 92.12 99 GLY A CA 1
ATOM 810 C C . GLY A 1 99 ? -12.263 4.362 8.167 1.00 92.12 99 GLY A C 1
ATOM 811 O O . GLY A 1 99 ? -13.197 3.576 8.276 1.00 92.12 99 GLY A O 1
ATOM 812 N N . ALA A 1 100 ? -10.999 4.008 8.332 1.00 94.62 100 ALA A N 1
ATOM 813 C CA . ALA A 1 100 ? -10.586 2.705 8.803 1.00 94.62 100 ALA A CA 1
ATOM 814 C C . ALA A 1 100 ? -9.338 2.821 9.679 1.00 94.62 100 ALA A C 1
ATOM 816 O O . ALA A 1 100 ? -8.552 3.772 9.597 1.00 94.62 100 ALA A O 1
ATOM 817 N N . ILE A 1 101 ? -9.189 1.826 10.538 1.00 96.12 101 ILE A N 1
ATOM 818 C CA . ILE A 1 101 ? -8.030 1.590 11.378 1.00 96.12 101 ILE A CA 1
ATOM 819 C C . ILE A 1 101 ? -7.203 0.520 10.678 1.00 96.12 101 ILE A C 1
ATOM 821 O O . ILE A 1 101 ? -7.685 -0.587 10.441 1.00 96.12 101 ILE A O 1
ATOM 825 N N . VAL A 1 102 ? -5.974 0.869 10.318 1.00 96.12 102 VAL A N 1
ATOM 826 C CA . VAL A 1 102 ? -5.090 0.029 9.514 1.00 96.12 102 VAL A CA 1
ATOM 827 C C . VAL A 1 102 ? -3.832 -0.275 10.305 1.00 96.12 102 VAL A C 1
ATOM 829 O O . VAL A 1 102 ? -3.134 0.640 10.744 1.00 96.12 102 VAL A O 1
ATOM 832 N N . ARG A 1 103 ? -3.516 -1.560 10.451 1.00 95.88 103 ARG A N 1
ATOM 833 C CA . ARG A 1 103 ? -2.255 -2.019 11.022 1.00 95.88 103 ARG A CA 1
ATOM 834 C C . ARG A 1 103 ? -1.209 -2.136 9.931 1.00 95.88 103 ARG A C 1
ATOM 836 O O . ARG A 1 103 ? -1.385 -2.852 8.948 1.00 95.88 103 ARG A O 1
ATOM 843 N N . ILE A 1 104 ? -0.096 -1.452 10.135 1.00 94.81 104 ILE A N 1
ATOM 844 C CA . ILE A 1 104 ? 1.075 -1.484 9.269 1.00 94.81 104 ILE A CA 1
ATOM 845 C C . ILE A 1 104 ? 2.177 -2.217 10.019 1.00 94.81 104 ILE A C 1
ATOM 847 O O . ILE A 1 104 ? 2.425 -1.931 11.190 1.00 94.81 104 ILE A O 1
ATOM 851 N N . SER A 1 105 ? 2.866 -3.132 9.341 1.00 91.44 105 SER A N 1
ATOM 852 C CA . SER A 1 105 ? 4.041 -3.811 9.892 1.00 91.44 105 SER A CA 1
ATOM 853 C C . SER A 1 105 ? 5.266 -3.521 9.027 1.00 91.44 105 SER A C 1
ATOM 855 O O . SER A 1 105 ? 5.528 -4.247 8.067 1.00 91.44 105 SER A O 1
ATOM 857 N N . PRO A 1 106 ? 6.021 -2.450 9.319 1.00 85.75 106 PRO A N 1
ATOM 858 C CA . PRO A 1 106 ? 7.273 -2.187 8.625 1.00 85.75 106 PRO A CA 1
ATOM 859 C C . PRO A 1 106 ? 8.303 -3.270 8.969 1.00 85.75 106 PRO A C 1
ATOM 861 O O . PRO A 1 106 ? 8.318 -3.795 10.084 1.00 85.75 106 PRO A O 1
ATOM 864 N N . LYS A 1 107 ? 9.204 -3.579 8.031 1.00 85.50 107 LYS A N 1
ATOM 865 C CA . LYS A 1 107 ? 10.299 -4.529 8.275 1.00 85.50 107 LYS A CA 1
ATOM 866 C C . LYS A 1 107 ? 11.145 -4.068 9.470 1.00 85.50 107 LYS A C 1
ATOM 868 O O . LYS A 1 107 ? 11.582 -2.920 9.509 1.00 85.50 107 LYS A O 1
ATOM 873 N N . GLY A 1 108 ? 11.353 -4.962 10.437 1.00 84.75 108 GLY A N 1
ATOM 874 C CA . GLY A 1 108 ? 12.215 -4.721 11.601 1.00 84.75 108 GLY A CA 1
ATOM 875 C C . GLY A 1 108 ? 11.681 -3.722 12.634 1.00 84.75 108 GLY A C 1
ATOM 876 O O . GLY A 1 108 ? 12.418 -3.349 13.541 1.00 84.75 108 GLY A O 1
ATOM 877 N N . LYS A 1 109 ? 10.423 -3.274 12.529 1.00 87.88 109 LYS A N 1
ATOM 878 C CA . LYS A 1 109 ? 9.792 -2.376 13.511 1.00 87.88 109 LYS A CA 1
ATOM 879 C C . LYS A 1 109 ? 8.525 -3.005 14.076 1.00 87.88 109 LYS A C 1
ATOM 881 O O . LYS A 1 109 ? 7.920 -3.877 13.455 1.00 87.88 109 LYS A O 1
ATOM 886 N N . ARG A 1 110 ? 8.111 -2.544 15.259 1.00 90.00 110 ARG A N 1
ATOM 887 C CA . ARG A 1 110 ? 6.841 -2.973 15.855 1.00 90.00 110 ARG A CA 1
ATOM 888 C C . ARG A 1 110 ? 5.665 -2.566 14.954 1.00 90.00 110 ARG A C 1
ATOM 890 O O . ARG A 1 110 ? 5.699 -1.471 14.380 1.00 90.00 110 ARG A O 1
ATOM 897 N N . PRO A 1 111 ? 4.623 -3.409 14.844 1.00 92.75 111 PRO A N 1
ATOM 898 C CA . PRO A 1 111 ? 3.401 -3.042 14.149 1.00 92.75 111 PRO A CA 1
ATOM 899 C C . PRO A 1 111 ? 2.825 -1.755 14.736 1.00 92.75 111 PRO A C 1
ATOM 901 O O . PRO A 1 111 ? 2.797 -1.577 15.951 1.00 92.75 111 PRO A O 1
ATOM 904 N N . THR A 1 112 ? 2.392 -0.850 13.868 1.00 93.75 112 THR A N 1
ATOM 905 C CA . THR A 1 112 ? 1.777 0.419 14.261 1.00 93.75 112 THR A CA 1
ATOM 906 C C . THR A 1 112 ? 0.421 0.538 13.595 1.00 93.75 112 THR A C 1
ATOM 908 O O . THR A 1 112 ? 0.255 0.165 12.432 1.00 93.75 112 THR A O 1
ATOM 911 N N . THR A 1 113 ? -0.538 1.090 14.322 1.00 95.06 113 THR A N 1
ATOM 912 C CA . THR A 1 113 ? -1.900 1.273 13.841 1.00 95.06 113 THR A CA 1
ATOM 913 C C . THR A 1 113 ? -2.132 2.732 13.466 1.00 95.06 113 THR A C 1
ATOM 915 O O . THR A 1 113 ? -1.795 3.636 14.226 1.00 95.06 113 THR A O 1
ATOM 918 N N . LEU A 1 114 ? -2.708 2.971 12.288 1.00 94.50 114 LEU A N 1
ATOM 919 C CA . LEU A 1 114 ? -3.037 4.300 11.781 1.00 94.50 114 LEU A CA 1
ATOM 920 C C . LEU A 1 114 ? -4.534 4.418 11.507 1.00 94.50 114 LEU A C 1
ATOM 922 O O . LEU A 1 114 ? -5.149 3.512 10.949 1.00 94.50 114 LEU A O 1
ATOM 926 N N . LYS A 1 115 ? -5.107 5.579 11.828 1.00 95.25 115 LYS A N 1
ATOM 927 C CA . LYS A 1 115 ? -6.448 5.965 11.381 1.00 95.25 115 LYS A CA 1
ATOM 928 C C . LYS A 1 115 ? -6.339 6.705 10.050 1.00 95.25 115 LYS A C 1
ATOM 930 O O . LYS A 1 115 ? -5.586 7.678 9.938 1.00 95.25 115 LYS A O 1
ATOM 935 N N . ARG A 1 116 ? -7.069 6.246 9.033 1.00 94.56 116 ARG A N 1
ATOM 936 C CA . ARG A 1 116 ? -7.068 6.841 7.688 1.00 94.56 116 ARG A CA 1
ATOM 937 C C . ARG A 1 116 ? -8.474 6.910 7.112 1.00 94.56 116 ARG A C 1
ATOM 939 O O . ARG A 1 116 ? -9.316 6.075 7.425 1.00 94.56 116 ARG A O 1
ATOM 946 N N . SER A 1 117 ? -8.726 7.927 6.289 1.00 92.69 117 SER A N 1
ATOM 947 C CA . SER A 1 117 ? -9.945 7.992 5.477 1.00 92.69 117 SER A CA 1
ATOM 948 C C . SER A 1 117 ? -9.943 6.845 4.469 1.00 92.69 117 SER A C 1
ATOM 950 O O . SER A 1 117 ? -8.888 6.518 3.930 1.00 92.69 117 SER A O 1
ATOM 952 N N . VAL A 1 118 ? -11.114 6.278 4.171 1.00 89.75 118 VAL A N 1
ATOM 953 C CA . VAL A 1 118 ? -11.271 5.235 3.139 1.00 89.75 118 VAL A CA 1
ATOM 954 C C . VAL A 1 118 ? -10.727 5.694 1.785 1.00 89.75 118 VAL A C 1
ATOM 956 O O . VAL A 1 118 ? -10.120 4.906 1.074 1.00 89.75 118 VAL A O 1
ATOM 959 N N . ARG A 1 119 ? -10.846 6.987 1.457 1.00 88.31 119 ARG A N 1
ATOM 960 C CA . ARG A 1 119 ? -10.315 7.565 0.209 1.00 88.31 119 ARG A CA 1
ATOM 961 C C . ARG A 1 119 ? -8.788 7.458 0.085 1.00 88.31 119 ARG A C 1
ATOM 963 O O . ARG A 1 119 ? -8.257 7.525 -1.017 1.00 88.31 119 ARG A O 1
ATOM 970 N N . LEU A 1 120 ? -8.089 7.327 1.209 1.00 92.00 120 LEU A N 1
ATOM 971 C CA . LEU A 1 120 ? -6.632 7.216 1.278 1.00 92.00 120 LEU A CA 1
ATOM 972 C C . LEU A 1 120 ? -6.161 5.758 1.359 1.00 92.00 120 LEU A C 1
ATOM 974 O O . LEU A 1 120 ? -4.985 5.508 1.623 1.00 92.00 120 LEU A O 1
ATOM 978 N N . LEU A 1 121 ? -7.068 4.800 1.173 1.00 91.06 121 LEU A N 1
ATOM 979 C CA . LEU A 1 121 ? -6.784 3.375 1.226 1.00 91.06 121 LEU A CA 1
ATOM 980 C C . LEU A 1 121 ? -7.134 2.747 -0.117 1.00 91.06 121 LEU A C 1
ATOM 982 O O . LEU A 1 121 ? -8.262 2.856 -0.589 1.00 91.06 121 LEU A O 1
ATOM 986 N N . TYR A 1 122 ? -6.160 2.069 -0.712 1.00 89.25 122 TYR A N 1
ATOM 987 C CA . TYR A 1 122 ? -6.332 1.372 -1.980 1.00 89.25 122 TYR A CA 1
ATOM 988 C C . TYR A 1 122 ? -6.339 -0.137 -1.717 1.00 89.25 122 TYR A C 1
ATOM 990 O O . TYR A 1 122 ? -5.284 -0.682 -1.381 1.00 89.25 122 TYR A O 1
ATOM 998 N N . PRO A 1 123 ? -7.498 -0.814 -1.810 1.00 86.94 123 PRO A N 1
ATOM 999 C CA . PRO A 1 123 ? -7.581 -2.260 -1.633 1.00 86.94 123 PRO A CA 1
ATOM 1000 C C . PRO A 1 123 ? -6.773 -2.982 -2.705 1.00 86.94 123 PRO A C 1
ATOM 1002 O O . PRO A 1 123 ? -6.820 -2.604 -3.875 1.00 86.94 123 PRO A O 1
ATOM 1005 N N . LEU A 1 124 ? -6.065 -4.036 -2.310 1.00 85.31 124 LEU A N 1
ATOM 1006 C CA . LEU A 1 124 ? -5.487 -4.981 -3.258 1.00 85.31 124 LEU A CA 1
ATOM 1007 C C . LEU A 1 124 ? -6.512 -6.065 -3.598 1.00 85.31 124 LEU A C 1
ATOM 1009 O O . LEU A 1 124 ? -7.311 -6.456 -2.747 1.00 85.31 124 LEU A O 1
ATOM 1013 N N . GLU A 1 125 ? -6.456 -6.604 -4.816 1.00 74.06 125 GLU A N 1
ATOM 1014 C CA . GLU A 1 125 ? -7.298 -7.726 -5.267 1.00 74.06 125 GLU A CA 1
ATOM 1015 C C . GLU A 1 125 ? -6.873 -9.075 -4.643 1.00 74.06 125 GLU A C 1
ATOM 1017 O O . GLU A 1 125 ? -6.906 -10.124 -5.276 1.00 74.06 125 GLU A O 1
ATOM 1022 N N . VAL A 1 126 ? -6.448 -9.056 -3.378 1.00 72.38 126 VAL A N 1
ATOM 1023 C CA . VAL A 1 126 ? -5.986 -10.223 -2.627 1.00 72.38 126 VAL A CA 1
ATOM 1024 C C . VAL A 1 126 ? -6.990 -10.473 -1.510 1.00 72.38 126 VAL A C 1
ATOM 1026 O O . VAL A 1 126 ? -6.907 -9.876 -0.437 1.00 72.38 126 VAL A O 1
ATOM 1029 N N . ARG A 1 127 ? -7.972 -11.337 -1.778 1.00 67.00 127 ARG A N 1
ATOM 1030 C CA . ARG A 1 127 ? -8.928 -11.807 -0.770 1.00 67.00 127 ARG A CA 1
ATOM 1031 C C . ARG A 1 127 ? -8.491 -13.178 -0.279 1.00 67.00 127 ARG A C 1
ATOM 1033 O O . ARG A 1 127 ? -8.361 -14.109 -1.067 1.00 67.00 127 ARG A O 1
ATOM 1040 N N . SER A 1 128 ? -8.239 -13.303 1.021 1.00 60.25 128 SER A N 1
ATOM 1041 C CA . SER A 1 128 ? -8.167 -14.613 1.661 1.00 60.25 128 SER A CA 1
ATOM 1042 C C . SER A 1 128 ? -9.601 -15.059 1.921 1.00 60.25 128 SER A C 1
ATOM 1044 O O . SER A 1 128 ? -10.177 -14.682 2.939 1.00 60.25 128 SER A O 1
ATOM 1046 N N . ASP A 1 129 ? -10.196 -15.808 0.996 1.00 62.03 129 ASP A N 1
ATOM 1047 C CA . ASP A 1 129 ? -11.527 -16.391 1.186 1.00 62.03 129 ASP A CA 1
ATOM 1048 C C . ASP A 1 129 ? -11.447 -17.559 2.187 1.00 62.03 129 ASP A C 1
ATOM 1050 O O . ASP A 1 129 ? -11.654 -18.719 1.844 1.00 62.03 129 ASP A O 1
ATOM 1054 N N . SER A 1 130 ? -11.125 -17.272 3.450 1.00 57.47 130 SER A N 1
ATOM 1055 C CA . SER A 1 130 ? -11.209 -18.258 4.536 1.00 57.47 130 SER A CA 1
ATOM 1056 C C . SER A 1 130 ? -12.661 -18.664 4.829 1.00 57.47 130 SER A C 1
ATOM 1058 O O . SER A 1 130 ? -12.910 -19.748 5.340 1.00 57.47 130 SER A O 1
ATOM 1060 N N . GLU A 1 131 ? -13.632 -17.834 4.439 1.00 51.47 131 GLU A N 1
ATOM 1061 C CA . GLU A 1 131 ? -15.074 -18.059 4.629 1.00 51.47 131 GLU A CA 1
ATOM 1062 C C . GLU A 1 131 ? -15.675 -19.037 3.596 1.00 51.47 131 GLU A C 1
ATOM 1064 O O . GLU A 1 131 ? -16.747 -19.600 3.814 1.00 51.47 131 GLU A O 1
ATOM 1069 N N . ALA A 1 132 ? -14.981 -19.295 2.479 1.00 51.25 132 ALA A N 1
ATOM 1070 C CA . ALA A 1 132 ? -15.438 -20.242 1.457 1.00 51.25 132 ALA A CA 1
ATOM 1071 C C . ALA A 1 132 ? -15.195 -21.716 1.840 1.00 51.25 132 ALA A C 1
ATOM 1073 O O . ALA A 1 132 ? -15.677 -22.617 1.151 1.00 51.25 132 ALA A O 1
ATOM 1074 N N . GLU A 1 133 ? -14.432 -21.994 2.901 1.00 49.50 133 GLU A N 1
ATOM 1075 C CA . GLU A 1 133 ? -14.223 -23.361 3.399 1.00 49.50 133 GLU A CA 1
ATOM 1076 C C . GLU A 1 133 ? -15.231 -23.766 4.481 1.00 49.50 133 GLU A C 1
ATOM 1078 O O . GLU A 1 133 ? -15.657 -24.919 4.484 1.00 49.50 133 GLU A O 1
ATOM 1083 N N . GLU A 1 134 ? -15.704 -22.837 5.321 1.00 46.56 134 GLU A N 1
ATOM 1084 C CA . GLU A 1 134 ? -16.728 -23.139 6.340 1.00 46.56 134 GLU A CA 1
ATOM 1085 C C . GLU A 1 134 ? -18.115 -23.394 5.739 1.00 46.56 134 GLU A C 1
ATOM 1087 O O . GLU A 1 134 ? -18.867 -24.198 6.274 1.00 46.56 134 GLU A O 1
ATOM 1092 N N . ASN A 1 135 ? -18.438 -22.802 4.584 1.00 45.50 135 ASN A N 1
ATOM 1093 C CA . ASN A 1 135 ? -19.743 -22.993 3.936 1.00 45.50 135 ASN A CA 1
ATOM 1094 C C . ASN A 1 135 ? -19.782 -24.173 2.939 1.00 45.50 135 ASN A C 1
ATOM 1096 O O . ASN A 1 135 ? -20.822 -24.442 2.341 1.00 45.50 135 ASN A O 1
ATOM 1100 N N . ARG A 1 136 ? -18.651 -24.870 2.729 1.00 43.25 136 ARG A N 1
ATOM 1101 C CA . ARG A 1 136 ? -18.571 -26.104 1.916 1.00 43.25 136 ARG A CA 1
ATOM 1102 C C . ARG A 1 136 ? -18.887 -27.375 2.714 1.00 43.25 136 ARG A C 1
ATOM 1104 O O . ARG A 1 136 ? -19.131 -28.412 2.108 1.00 43.25 136 ARG A O 1
ATOM 1111 N N . TYR A 1 137 ? -18.933 -27.285 4.042 1.00 42.84 137 TYR A N 1
ATOM 1112 C CA . TYR A 1 137 ? -19.505 -28.302 4.926 1.00 42.84 137 TYR A CA 1
ATOM 1113 C C . TYR A 1 137 ? -20.829 -27.746 5.458 1.00 42.84 137 TYR A C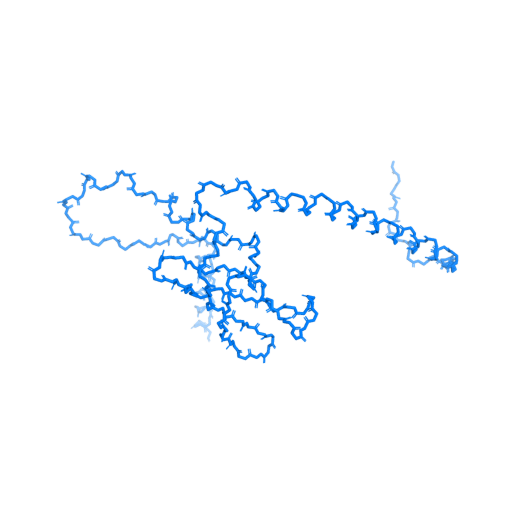 1
ATOM 1115 O O . TYR A 1 137 ? -20.851 -26.868 6.312 1.00 42.84 137 TYR A O 1
ATOM 1123 N N . GLY A 1 138 ? -21.918 -28.166 4.816 1.00 40.41 138 GLY A N 1
ATOM 1124 C CA . GLY A 1 138 ? -23.188 -27.453 4.759 1.00 40.41 138 GLY A CA 1
ATOM 1125 C C . GLY A 1 138 ? -23.951 -27.284 6.073 1.00 40.41 138 GLY A C 1
ATOM 1126 O O . GLY A 1 138 ? -23.864 -28.088 6.996 1.00 40.41 138 GLY A O 1
ATOM 1127 N N . LYS A 1 139 ? -24.780 -26.235 6.078 1.00 47.12 139 LYS A N 1
ATOM 1128 C CA . LYS A 1 139 ? -25.802 -25.945 7.088 1.00 47.12 139 LYS A CA 1
ATOM 1129 C C . LYS A 1 139 ? -27.190 -26.533 6.762 1.00 47.12 139 LYS A C 1
ATOM 1131 O O . LYS A 1 139 ? -28.143 -26.235 7.463 1.00 47.12 139 LYS A O 1
ATOM 1136 N N . ASN A 1 140 ? -27.351 -27.385 5.749 1.00 50.31 140 ASN A N 1
ATOM 1137 C CA . ASN A 1 140 ? -28.674 -27.912 5.395 1.00 50.31 140 ASN A CA 1
ATOM 1138 C C . ASN A 1 140 ? -28.603 -29.441 5.231 1.00 50.31 140 ASN A C 1
ATOM 1140 O O . ASN A 1 140 ? -27.896 -29.887 4.334 1.00 50.31 140 ASN A O 1
ATOM 1144 N N . GLU A 1 141 ? -29.314 -30.172 6.110 1.00 47.00 141 GLU A N 1
ATOM 1145 C CA . GLU A 1 141 ? -29.760 -31.597 6.068 1.00 47.00 141 GLU A CA 1
ATOM 1146 C C . GLU A 1 141 ? -29.534 -32.443 7.349 1.00 47.00 141 GLU A C 1
ATOM 1148 O O . GLU A 1 141 ? -29.953 -33.595 7.384 1.00 47.00 141 GLU A O 1
ATOM 1153 N N . LEU A 1 142 ? -28.983 -31.905 8.449 1.00 43.25 142 LEU A N 1
ATOM 1154 C CA . LEU A 1 142 ? -28.829 -32.661 9.719 1.00 43.25 142 LEU A CA 1
ATOM 1155 C C . LEU A 1 142 ? -29.579 -32.090 10.937 1.00 43.25 142 LEU A C 1
ATOM 1157 O O . LEU A 1 142 ? -29.592 -32.729 11.988 1.00 43.25 142 LEU A O 1
ATOM 1161 N N . ASP A 1 143 ? -30.262 -30.951 10.796 1.00 43.12 143 ASP A N 1
ATOM 1162 C CA . ASP A 1 143 ? -30.959 -30.291 11.914 1.00 43.12 143 ASP A CA 1
ATOM 1163 C C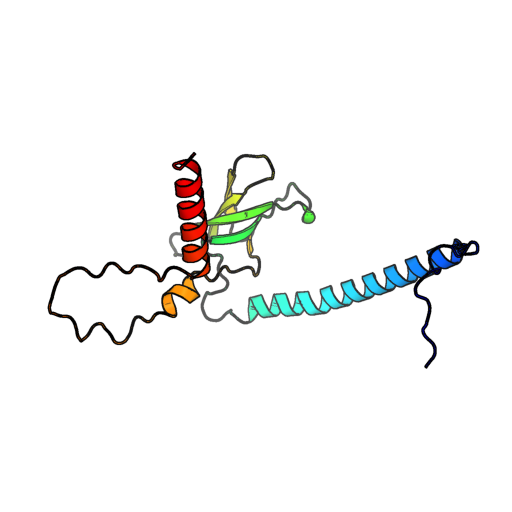 . ASP A 1 143 ? -32.376 -30.850 12.186 1.00 43.12 143 ASP A C 1
ATOM 1165 O O . ASP A 1 143 ? -32.996 -30.479 13.179 1.00 43.12 143 ASP A O 1
ATOM 1169 N N . GLU A 1 144 ? -32.888 -31.783 11.369 1.00 49.69 144 GLU A N 1
ATOM 1170 C CA . GLU A 1 144 ? -34.213 -32.407 11.578 1.00 49.69 144 GLU A CA 1
ATOM 1171 C C . GLU A 1 144 ? -34.182 -33.782 12.274 1.00 49.69 144 GLU A C 1
ATOM 1173 O O . GLU A 1 144 ? -35.238 -34.308 12.617 1.00 49.69 144 GLU A O 1
ATOM 1178 N N . ALA A 1 145 ? -33.010 -34.375 12.538 1.00 48.69 145 ALA A N 1
ATOM 1179 C CA . ALA A 1 145 ? -32.942 -35.779 12.975 1.00 48.69 145 ALA A CA 1
ATOM 1180 C C . ALA A 1 145 ? -32.424 -36.039 14.401 1.00 48.69 145 ALA A C 1
ATOM 1182 O O . ALA A 1 145 ? -32.504 -37.178 14.852 1.00 48.69 145 ALA A O 1
ATOM 1183 N N . ILE A 1 146 ? -31.900 -35.055 15.141 1.00 42.53 146 ILE A N 1
ATOM 1184 C CA . ILE A 1 146 ? -31.257 -35.333 16.445 1.00 42.53 146 ILE A CA 1
ATOM 1185 C C . ILE A 1 146 ? -31.796 -34.402 17.532 1.00 42.53 146 ILE A C 1
ATOM 1187 O O . ILE A 1 146 ? -31.085 -33.653 18.191 1.00 42.53 146 ILE A O 1
ATOM 1191 N N . GLY A 1 147 ? -33.107 -34.497 17.738 1.00 42.03 147 GLY A N 1
ATOM 1192 C CA . GLY A 1 147 ? -33.755 -34.146 19.000 1.00 42.03 147 GLY A CA 1
ATOM 1193 C C . GLY A 1 147 ? -33.614 -35.234 20.072 1.00 42.03 147 GLY A C 1
ATOM 1194 O O . GLY A 1 147 ? -34.398 -35.240 21.013 1.00 42.03 147 GLY A O 1
ATOM 1195 N N . ASN A 1 148 ? -32.670 -36.176 19.956 1.00 51.69 148 ASN A N 1
ATOM 1196 C CA . ASN A 1 148 ? -32.458 -37.168 21.005 1.00 51.69 148 ASN A CA 1
ATOM 1197 C C . ASN A 1 148 ? -31.013 -37.679 21.043 1.00 51.69 148 ASN A C 1
ATOM 1199 O O . ASN A 1 148 ? -30.451 -38.032 20.015 1.00 51.69 148 ASN A O 1
ATOM 1203 N N . GLU A 1 149 ? -30.488 -37.750 22.267 1.00 36.88 149 GLU A N 1
ATOM 1204 C CA . GLU A 1 149 ? -29.186 -38.282 22.698 1.00 36.88 149 GLU A CA 1
ATOM 1205 C C . GLU A 1 149 ? -27.992 -37.310 22.705 1.00 36.88 149 GLU A C 1
ATOM 1207 O O . GLU A 1 149 ? -27.103 -37.286 21.857 1.00 36.88 149 GLU A O 1
ATOM 1212 N N . MET A 1 150 ? -27.916 -36.566 23.813 1.00 41.06 150 MET A N 1
ATOM 1213 C CA . MET A 1 150 ? -26.641 -36.181 24.410 1.00 41.06 150 MET A CA 1
ATOM 1214 C C . MET A 1 150 ? -25.785 -37.433 24.675 1.00 41.06 150 MET A C 1
ATOM 1216 O O . MET A 1 150 ? -26.076 -38.171 25.612 1.00 41.06 150 MET A O 1
ATOM 1220 N N . ASN A 1 151 ? -24.702 -37.642 23.924 1.00 40.12 151 ASN A N 1
ATOM 1221 C CA . ASN A 1 151 ? -23.393 -37.992 24.493 1.00 40.12 151 ASN A CA 1
ATOM 1222 C C . ASN A 1 151 ? -22.294 -38.072 23.420 1.00 40.12 151 ASN A C 1
ATOM 1224 O O . ASN A 1 151 ? -22.338 -38.898 22.520 1.00 40.12 151 ASN A O 1
ATOM 1228 N N . GLN A 1 152 ? -21.280 -37.220 23.595 1.00 46.53 152 GLN A N 1
ATOM 1229 C CA . GLN A 1 152 ? -19.887 -37.376 23.158 1.00 46.53 152 GLN A CA 1
ATOM 1230 C C . GLN A 1 152 ? -19.631 -37.941 21.749 1.00 46.53 152 GLN A C 1
ATOM 1232 O O . GLN A 1 152 ? -19.406 -39.136 21.578 1.00 46.53 152 GLN A O 1
ATOM 1237 N N . VAL A 1 153 ? -19.441 -37.058 20.766 1.00 43.19 153 VAL A N 1
ATOM 1238 C CA . VAL A 1 153 ? -18.589 -37.384 19.612 1.00 43.19 153 VAL A CA 1
ATOM 1239 C C . VAL A 1 153 ? -17.532 -36.293 19.459 1.00 43.19 153 VAL A C 1
ATOM 1241 O O . VAL A 1 153 ? -17.753 -35.254 18.842 1.00 43.19 153 VAL A O 1
ATOM 1244 N N . GLU A 1 154 ? -16.361 -36.521 20.064 1.00 44.94 154 GLU A N 1
ATOM 1245 C CA . GLU A 1 154 ? -15.141 -35.771 19.754 1.00 44.94 154 GLU A CA 1
ATOM 1246 C C . GLU A 1 154 ? -14.834 -35.921 18.258 1.00 44.94 154 GLU A C 1
ATOM 1248 O O . GLU A 1 154 ? -14.431 -36.992 17.796 1.00 44.94 154 GLU A O 1
ATOM 1253 N N . VAL A 1 155 ? -14.969 -34.844 17.485 1.00 45.88 155 VAL A N 1
ATOM 1254 C CA . VAL A 1 155 ? -14.578 -34.834 16.070 1.00 45.88 155 VAL A CA 1
ATOM 1255 C C . VAL A 1 155 ? -13.046 -34.826 15.972 1.00 45.88 155 VAL A C 1
ATOM 1257 O O . VAL A 1 155 ? -12.404 -33.784 15.824 1.00 45.88 155 VAL A O 1
ATOM 1260 N N . LYS A 1 156 ? -12.420 -36.005 16.067 1.00 45.25 156 LYS A N 1
ATOM 1261 C CA . LYS A 1 156 ? -10.987 -36.178 15.795 1.00 45.25 156 LYS A CA 1
ATOM 1262 C C . LYS A 1 156 ? -10.765 -36.217 14.288 1.00 45.25 156 LYS A C 1
ATOM 1264 O O . LYS A 1 156 ? -11.052 -37.210 13.626 1.00 45.25 156 LYS A O 1
ATOM 1269 N N . ARG A 1 157 ? -10.212 -35.124 13.748 1.00 50.16 157 ARG A N 1
ATOM 1270 C CA . ARG A 1 157 ? -9.740 -35.051 12.355 1.00 50.16 157 ARG A CA 1
ATOM 1271 C C . ARG A 1 157 ? -8.844 -36.266 12.054 1.00 50.16 157 ARG A C 1
ATOM 1273 O O . ARG A 1 157 ? -7.907 -36.513 12.821 1.00 50.16 157 ARG A O 1
ATOM 1280 N N . PRO A 1 158 ? -9.087 -37.017 10.963 1.00 64.38 158 PRO A N 1
ATOM 1281 C CA . PRO A 1 158 ? -8.335 -38.228 10.675 1.00 64.38 158 PRO A CA 1
ATOM 1282 C C . PRO A 1 158 ? -6.861 -37.890 10.461 1.00 64.38 158 PRO A C 1
ATOM 1284 O O . PRO A 1 158 ? -6.477 -37.043 9.649 1.00 64.38 158 PRO A O 1
ATOM 1287 N N . ARG A 1 159 ? -6.017 -38.553 11.246 1.00 67.50 159 ARG A N 1
ATOM 1288 C CA . ARG A 1 159 ? -4.575 -38.346 11.241 1.00 67.50 159 ARG A CA 1
ATOM 1289 C C . ARG A 1 159 ? -3.984 -38.905 9.944 1.00 67.50 159 ARG A C 1
ATOM 1291 O O . ARG A 1 159 ? -4.065 -40.108 9.707 1.00 67.50 159 ARG A O 1
ATOM 1298 N N . ARG A 1 160 ? -3.378 -38.033 9.125 1.00 76.88 160 ARG A N 1
ATOM 1299 C CA . ARG A 1 160 ? -2.717 -38.394 7.854 1.00 76.88 160 ARG A CA 1
ATOM 1300 C C . ARG A 1 160 ? -1.695 -39.519 8.069 1.00 76.88 160 ARG A C 1
ATOM 1302 O O . ARG A 1 160 ? -0.942 -39.476 9.041 1.00 76.88 160 ARG A O 1
ATOM 1309 N N . GLU A 1 161 ? -1.607 -40.475 7.143 1.00 77.25 161 GLU A N 1
ATOM 1310 C CA . GLU A 1 161 ? -0.712 -41.645 7.255 1.00 77.25 161 GLU A CA 1
ATOM 1311 C C . GLU A 1 161 ? 0.761 -41.278 7.469 1.00 77.25 161 GLU A C 1
ATOM 1313 O O . GLU A 1 161 ? 1.453 -41.904 8.271 1.00 77.25 161 GLU A O 1
ATOM 1318 N N . ALA A 1 162 ? 1.228 -40.200 6.834 1.00 70.88 162 ALA A N 1
ATOM 1319 C CA . ALA A 1 162 ? 2.579 -39.680 7.039 1.00 70.88 162 ALA A CA 1
ATOM 1320 C C . ALA A 1 162 ? 2.854 -39.314 8.513 1.00 70.88 162 ALA A C 1
ATOM 1322 O O . ALA A 1 162 ? 3.949 -39.552 9.022 1.00 70.88 162 ALA A O 1
ATOM 1323 N N . ALA A 1 163 ? 1.848 -38.795 9.226 1.00 75.00 163 ALA A N 1
ATOM 1324 C CA . ALA A 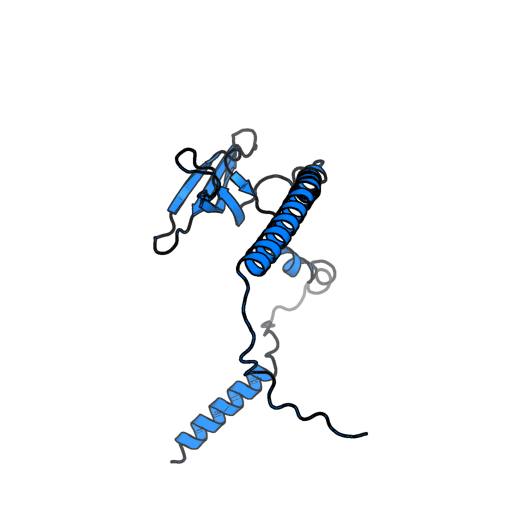1 163 ? 1.957 -38.440 10.639 1.00 75.00 163 ALA A CA 1
ATOM 1325 C C . ALA A 1 163 ? 1.891 -39.658 11.577 1.00 75.00 163 ALA A C 1
ATOM 1327 O O . ALA A 1 163 ? 2.344 -39.543 12.717 1.00 75.00 163 ALA A O 1
ATOM 1328 N N . LYS A 1 164 ? 1.332 -40.796 11.133 1.00 85.19 164 LYS A N 1
ATOM 1329 C CA . LYS A 1 164 ? 1.404 -42.082 11.854 1.00 85.19 164 LYS A CA 1
ATOM 1330 C C . LYS A 1 164 ? 2.783 -42.722 11.674 1.00 85.19 164 LYS A C 1
ATOM 1332 O O . LYS A 1 164 ? 3.456 -42.982 12.667 1.00 85.19 164 LYS A O 1
ATOM 1337 N N . ARG A 1 165 ? 3.281 -42.798 10.431 1.00 82.94 165 ARG A N 1
ATOM 1338 C CA . ARG A 1 165 ? 4.645 -43.287 10.134 1.00 82.94 165 ARG A CA 1
ATOM 1339 C C . ARG A 1 165 ? 5.732 -42.487 10.852 1.00 82.94 165 ARG A C 1
ATOM 1341 O O . ARG A 1 165 ? 6.704 -43.056 11.334 1.00 82.94 165 ARG A O 1
ATOM 1348 N N . GLY A 1 166 ? 5.587 -41.163 10.941 1.00 79.06 166 GLY A N 1
ATOM 1349 C CA . GLY A 1 166 ? 6.534 -40.317 11.677 1.00 79.06 166 GLY A CA 1
ATOM 1350 C C . GLY A 1 166 ? 6.542 -40.568 13.192 1.00 79.06 166 GLY A C 1
ATOM 1351 O O . GLY A 1 166 ? 7.558 -40.354 13.848 1.00 79.06 166 GLY A O 1
ATOM 1352 N N . GLU A 1 167 ? 5.428 -41.026 13.764 1.00 84.12 167 GLU A N 1
ATOM 1353 C CA . GLU A 1 167 ? 5.352 -41.415 15.175 1.00 84.12 167 GLU A CA 1
ATOM 1354 C C . GLU A 1 167 ? 5.941 -42.793 15.433 1.00 84.12 167 GLU A C 1
ATOM 1356 O O . GLU A 1 167 ? 6.693 -42.947 16.388 1.00 84.12 167 GLU A O 1
ATOM 1361 N N . GLU A 1 168 ? 5.659 -43.759 14.562 1.00 87.25 168 GLU A N 1
ATOM 1362 C CA . GLU A 1 168 ? 6.236 -45.104 14.632 1.00 87.25 168 GLU A CA 1
ATOM 1363 C C . GLU A 1 168 ? 7.762 -45.049 14.550 1.00 87.25 168 GLU A C 1
ATOM 1365 O O . GLU A 1 168 ? 8.446 -45.662 15.363 1.00 87.25 168 GLU A O 1
ATOM 1370 N N . ARG A 1 169 ? 8.307 -44.223 13.646 1.00 84.00 169 ARG A N 1
ATOM 1371 C CA . ARG A 1 169 ? 9.758 -44.000 13.545 1.00 84.00 169 ARG A CA 1
ATOM 1372 C C . ARG A 1 169 ? 10.349 -43.391 14.815 1.00 84.00 169 ARG A C 1
ATOM 1374 O O . ARG A 1 169 ? 11.428 -43.798 15.224 1.00 84.00 169 ARG A O 1
ATOM 1381 N N . ARG A 1 170 ? 9.655 -42.434 15.443 1.00 81.00 170 ARG A N 1
ATOM 1382 C CA . ARG A 1 170 ? 10.109 -41.829 16.707 1.00 81.00 170 ARG A CA 1
ATOM 1383 C C . ARG A 1 170 ? 10.024 -42.800 17.878 1.00 81.00 170 ARG A C 1
ATOM 1385 O O . ARG A 1 170 ? 10.940 -42.822 18.684 1.00 81.00 170 ARG A O 1
ATOM 1392 N N . ARG A 1 171 ? 8.952 -43.591 17.975 1.00 85.19 171 ARG A N 1
ATOM 1393 C CA . ARG A 1 171 ? 8.802 -44.608 19.025 1.00 85.19 171 ARG A CA 1
ATOM 1394 C C . ARG A 1 171 ? 9.870 -45.680 18.916 1.00 85.19 171 ARG A C 1
ATOM 1396 O O . ARG A 1 171 ? 10.531 -45.943 19.907 1.00 85.19 171 ARG A O 1
ATOM 1403 N N . LYS A 1 172 ? 10.087 -46.202 17.709 1.00 87.75 172 LYS A N 1
ATOM 1404 C CA . LYS A 1 172 ? 11.132 -47.192 17.453 1.00 87.75 172 LYS A CA 1
ATOM 1405 C C . LYS A 1 172 ? 12.521 -46.665 17.829 1.00 87.75 172 LYS A C 1
ATOM 1407 O O . LYS A 1 172 ? 13.282 -47.366 18.472 1.00 87.75 172 LYS A O 1
ATOM 1412 N N . TRP A 1 173 ? 12.815 -45.406 17.501 1.00 78.69 173 TRP A N 1
ATOM 1413 C CA . TRP A 1 173 ? 14.080 -44.766 17.875 1.00 78.69 173 TRP A CA 1
ATOM 1414 C C . TRP A 1 173 ? 14.244 -44.573 19.393 1.00 78.69 173 TRP A C 1
ATOM 1416 O O . TRP A 1 173 ? 15.346 -44.690 19.912 1.00 78.69 173 TRP A O 1
ATOM 1426 N N . ILE A 1 174 ? 13.155 -44.286 20.117 1.00 80.00 174 ILE A N 1
ATOM 1427 C CA . ILE A 1 174 ? 13.167 -44.179 21.587 1.00 80.00 174 ILE A CA 1
ATOM 1428 C C . ILE A 1 174 ? 13.381 -45.550 22.239 1.00 80.00 174 ILE A C 1
ATOM 1430 O O . ILE A 1 174 ? 14.081 -45.640 23.240 1.00 80.00 174 ILE A O 1
ATOM 1434 N N . GLU A 1 175 ? 12.791 -46.601 21.678 1.00 81.44 175 GLU A N 1
ATOM 1435 C CA . GLU A 1 175 ? 12.932 -47.977 22.163 1.00 81.44 175 GLU A CA 1
ATOM 1436 C C . GLU A 1 175 ? 14.362 -48.497 21.934 1.00 81.44 175 GLU A C 1
ATOM 1438 O O . GLU A 1 175 ? 14.987 -48.990 22.865 1.00 81.44 175 GLU A O 1
ATOM 1443 N N . GLU A 1 176 ? 14.944 -48.232 20.757 1.00 81.38 176 GLU A N 1
ATOM 1444 C CA . GLU A 1 176 ? 16.352 -48.535 20.441 1.00 81.38 176 GLU A CA 1
ATOM 1445 C C . GLU A 1 176 ? 17.356 -47.813 21.364 1.00 81.38 176 GLU A C 1
ATOM 1447 O O . GLU A 1 176 ? 18.433 -48.341 21.626 1.00 81.38 176 GLU A O 1
ATOM 1452 N N . LEU A 1 177 ? 17.018 -46.625 21.879 1.00 76.56 177 LEU A N 1
ATOM 1453 C CA . LEU A 1 177 ? 17.850 -45.891 22.843 1.00 76.56 177 LEU A CA 1
ATOM 1454 C C . LEU A 1 177 ? 17.751 -46.422 24.276 1.00 76.56 177 LEU A C 1
ATOM 1456 O O . LEU A 1 177 ? 18.615 -46.108 25.088 1.00 76.56 177 LEU A O 1
ATOM 1460 N N . ASN A 1 178 ? 16.685 -47.154 24.596 1.00 72.31 178 ASN A N 1
ATOM 1461 C CA . ASN A 1 178 ? 16.419 -47.657 25.941 1.00 72.31 178 ASN A CA 1
ATOM 1462 C C . ASN A 1 178 ? 16.860 -49.124 26.115 1.00 72.31 178 ASN A C 1
ATOM 1464 O O . ASN A 1 178 ? 16.899 -49.611 27.241 1.00 72.31 178 ASN A O 1
ATOM 1468 N N . ASP A 1 179 ? 17.204 -49.790 25.005 1.00 66.62 179 ASP A N 1
ATOM 1469 C CA . ASP A 1 179 ? 17.799 -51.133 24.925 1.00 66.62 179 ASP A CA 1
ATOM 1470 C C . ASP A 1 179 ? 19.348 -51.113 24.813 1.00 66.62 179 ASP A C 1
ATOM 1472 O O . ASP A 1 179 ? 19.965 -52.151 24.559 1.00 66.62 179 ASP A O 1
ATOM 1476 N N . SER A 1 180 ? 19.994 -49.949 24.997 1.00 55.38 180 SER A N 1
ATOM 1477 C CA . SER A 1 180 ? 21.462 -49.772 25.101 1.00 55.38 180 SER A CA 1
ATOM 1478 C C . SER A 1 180 ? 21.869 -49.277 26.484 1.00 55.38 180 SER A C 1
ATOM 1480 O O . SER A 1 180 ? 22.935 -49.718 26.969 1.00 55.38 180 SER A O 1
#

Sequence (180 aa):
MPEQDIGNDILDPEFSLNDKDLSRRKKHLSTLMNHFWTRWRDEYLMELRNSHRGKNDNGKGTIRAGDIVVVHDESQPRACWRLGKVERLINGEDGNVRGAIVRISPKGKRPTTLKRSVRLLYPLEVRSDSEAEENRYGKNELDEAIGNEMNQVEVKRPRREAAKRGEERRRKWIEELNDS

Organism: Paramuricea clavata (NCBI:txid317549)

Secondary structure (DSSP, 8-state):
--------TT--TT----HHHHHHHHHHHHHHHHHHHHHHHHHHHHHHHHHHHTTTTTTTTS--TT-EEEE--TTS-GGGPEEEEEEEEEE-TTS-EEEEEEEE--TTS--EEEEEEGGGEEE-S----THHHHTTS-SSSSTTS-SS--------PPPPHHHHHHHHHHHHHHHHHH--

Foldseek 3Di:
DDDDDPDDPPDPVPPPPDVVNVVVVVVVVVVVVVVVCVCCCVPVVVVVVCVLVVPPDPPPNDDDQQFKWFFADPVDDSVPTFIWGFHAFDADPVRDTFWTWTWTDDPPDDIDIDIDTSVRIGTDPDDPPPVVVVPVVDPPDPPPPPPDDDDDDDPDDDDDPVNVVVVVVVVVVVVVVVVD